Protein AF-A0A973GBL3-F1 (afdb_monomer_lite)

pLDDT: mean 92.42, std 4.43, range [63.62, 96.94]

Foldseek 3Di:
DFAWAADDPQWIWGHDPPDDPLATEIEGQDPADDDQFVVPVPPPHDPVVDDDPVVSVVVSRVVRVCLCVPARVPDDSRVRHRFDKDFDFTFDQDPDNSYTYTHTPHMDTDD

Structure (mmCIF, N/CA/C/O backbone):
data_AF-A0A973GBL3-F1
#
_entry.id   AF-A0A973GBL3-F1
#
loop_
_atom_site.group_PDB
_atom_site.id
_atom_site.type_symbol
_atom_site.label_atom_id
_atom_site.label_alt_id
_atom_site.label_comp_id
_atom_site.label_asym_id
_atom_site.label_entity_id
_atom_site.label_seq_id
_atom_site.pdbx_PDB_ins_code
_atom_site.Cartn_x
_atom_site.Cartn_y
_atom_site.Cartn_z
_atom_site.occupancy
_atom_site.B_iso_or_equiv
_atom_site.auth_seq_id
_atom_site.auth_comp_id
_atom_site.auth_asym_id
_atom_site.auth_atom_id
_atom_site.pdbx_PDB_model_num
ATOM 1 N N . THR A 1 1 ? -8.765 -7.794 6.901 1.00 91.94 1 THR A N 1
ATOM 2 C CA . THR A 1 1 ? -9.778 -6.882 7.467 1.00 91.94 1 THR A CA 1
ATOM 3 C C . THR A 1 1 ? -9.321 -6.403 8.824 1.00 91.94 1 THR A C 1
ATOM 5 O O . THR A 1 1 ? -8.655 -7.161 9.518 1.00 91.94 1 THR A O 1
ATOM 8 N N . GLY A 1 2 ? -9.630 -5.163 9.188 1.00 94.25 2 GLY A N 1
ATOM 9 C CA . GLY A 1 2 ? -9.298 -4.591 10.492 1.00 94.25 2 GLY A CA 1
ATOM 10 C C . GLY A 1 2 ? -10.080 -3.310 10.761 1.00 94.25 2 GLY A C 1
ATOM 11 O O . GLY A 1 2 ? -10.887 -2.898 9.934 1.00 94.25 2 GLY A O 1
ATOM 12 N N . VAL A 1 3 ? -9.858 -2.683 11.912 1.00 95.75 3 VAL A N 1
ATOM 13 C CA . VAL A 1 3 ? -10.487 -1.405 12.275 1.00 95.75 3 VAL A CA 1
ATOM 14 C C . VAL A 1 3 ? -9.552 -0.264 11.900 1.00 95.75 3 VAL A C 1
ATOM 16 O O . VAL A 1 3 ? -8.394 -0.249 12.317 1.00 95.75 3 VAL A O 1
ATOM 19 N N . ALA A 1 4 ? -10.042 0.686 11.110 1.00 95.62 4 ALA A N 1
ATOM 20 C CA . ALA A 1 4 ? -9.285 1.872 10.740 1.00 95.62 4 ALA A CA 1
ATOM 21 C C . ALA A 1 4 ? -9.169 2.838 11.929 1.00 95.62 4 ALA A C 1
ATOM 23 O O . ALA A 1 4 ? -10.151 3.168 12.593 1.00 95.62 4 ALA A O 1
ATOM 24 N N . GLY A 1 5 ? -7.951 3.294 12.207 1.00 94.44 5 GLY A N 1
ATOM 25 C CA . GLY A 1 5 ? -7.662 4.319 13.202 1.00 94.44 5 GLY A CA 1
ATOM 26 C C . GLY A 1 5 ? -7.804 5.735 12.643 1.00 94.44 5 GLY A C 1
ATOM 27 O O . GLY A 1 5 ? -8.201 5.945 11.499 1.00 94.44 5 GLY A O 1
ATOM 28 N N . ALA A 1 6 ? -7.433 6.726 13.453 1.00 93.25 6 ALA A N 1
ATOM 29 C CA . ALA A 1 6 ? -7.308 8.100 12.977 1.00 93.25 6 ALA A CA 1
ATOM 30 C C . ALA A 1 6 ? -6.133 8.224 11.993 1.00 93.25 6 ALA A C 1
ATOM 32 O O . ALA A 1 6 ? -5.042 7.707 12.254 1.00 93.25 6 ALA A O 1
ATOM 33 N N . VAL A 1 7 ? -6.352 8.937 10.887 1.00 92.62 7 VAL A N 1
ATOM 34 C CA . VAL A 1 7 ? -5.328 9.207 9.869 1.00 92.62 7 VAL A CA 1
ATOM 35 C C . VAL A 1 7 ? -4.109 9.890 10.498 1.00 92.62 7 VAL A C 1
ATOM 37 O O . VAL A 1 7 ? -4.232 10.897 11.196 1.00 92.62 7 VAL A O 1
ATOM 40 N N . LYS A 1 8 ? -2.916 9.352 10.224 1.00 90.25 8 LYS A N 1
ATOM 41 C CA . LYS A 1 8 ? -1.622 9.904 10.644 1.00 90.25 8 LYS A CA 1
ATOM 42 C C . LYS A 1 8 ? -0.860 10.387 9.410 1.00 90.25 8 LYS A C 1
ATOM 44 O O . LYS A 1 8 ? -0.130 9.625 8.780 1.00 90.25 8 LYS A O 1
ATOM 49 N N . GLY A 1 9 ? -1.036 11.658 9.051 1.00 89.38 9 GLY A N 1
ATOM 50 C CA . GLY A 1 9 ? -0.425 12.228 7.847 1.00 89.38 9 GLY A CA 1
ATOM 51 C C . GLY A 1 9 ? -0.981 11.576 6.579 1.00 89.38 9 GLY A C 1
ATOM 52 O O . GLY A 1 9 ? -2.150 11.755 6.264 1.00 89.38 9 GLY A O 1
ATOM 53 N N . THR A 1 10 ? -0.147 10.814 5.871 1.00 90.19 10 THR A N 1
ATOM 54 C CA . THR A 1 10 ? -0.489 10.104 4.620 1.00 90.19 10 THR A CA 1
ATOM 55 C C . THR A 1 10 ? -0.796 8.619 4.829 1.00 90.19 10 THR A C 1
ATOM 57 O O . THR A 1 10 ? -0.874 7.848 3.867 1.00 90.19 10 THR A O 1
ATOM 60 N N . LEU A 1 11 ? -0.916 8.196 6.090 1.00 93.38 11 LEU A N 1
ATOM 61 C CA . LEU A 1 11 ? -1.079 6.804 6.483 1.00 93.38 11 LEU A CA 1
ATOM 62 C C . LEU A 1 11 ? -2.380 6.609 7.258 1.00 93.38 11 LEU A C 1
ATOM 64 O O . LEU A 1 11 ? -2.707 7.393 8.153 1.00 93.38 11 LEU A O 1
ATOM 68 N N . LEU A 1 12 ? -3.085 5.523 6.953 1.00 94.81 12 LEU A N 1
ATOM 69 C CA . LEU A 1 12 ? -4.229 5.049 7.721 1.00 94.81 12 LEU A CA 1
ATOM 70 C C . LEU A 1 12 ? -3.798 3.848 8.573 1.00 94.81 12 LEU A C 1
ATOM 72 O O . LEU A 1 12 ? -3.571 2.769 8.022 1.00 94.81 12 LEU A O 1
ATOM 76 N N . PRO A 1 13 ? -3.665 4.000 9.901 1.00 95.94 13 PRO A N 1
ATOM 77 C CA . PRO A 1 13 ? -3.411 2.870 10.785 1.00 95.94 13 PRO A CA 1
ATOM 78 C C . PRO A 1 13 ? -4.593 1.901 10.748 1.00 95.94 13 PRO A C 1
ATOM 80 O O . PRO A 1 13 ? -5.741 2.341 10.796 1.00 95.94 13 PRO A O 1
ATOM 83 N N . VAL A 1 14 ? -4.329 0.597 10.707 1.00 96.25 14 VAL A N 1
ATOM 84 C CA . VAL A 1 14 ? -5.372 -0.431 10.775 1.00 96.25 14 VAL A CA 1
ATOM 85 C C . VAL A 1 14 ? -5.030 -1.443 11.859 1.00 96.25 14 VAL A C 1
ATOM 87 O O . VAL A 1 14 ? -3.973 -2.070 11.839 1.00 96.25 14 VAL A O 1
ATOM 90 N N . THR A 1 15 ? -5.947 -1.624 12.803 1.00 95.38 15 THR A N 1
ATOM 91 C CA . THR A 1 15 ? -5.842 -2.645 13.844 1.00 95.38 15 THR A CA 1
ATOM 92 C C . THR A 1 15 ? -6.423 -3.952 13.325 1.00 95.38 15 THR A C 1
ATOM 94 O O . THR A 1 15 ? -7.615 -4.035 13.031 1.00 95.38 15 THR A O 1
ATOM 97 N N . ILE A 1 16 ? -5.578 -4.973 13.205 1.00 94.88 16 ILE A N 1
ATOM 98 C CA . ILE A 1 16 ? -5.948 -6.301 12.709 1.00 94.88 16 ILE A CA 1
ATOM 99 C C . ILE A 1 16 ? -5.818 -7.293 13.858 1.00 94.88 16 ILE A C 1
ATOM 101 O O . ILE A 1 16 ? -4.778 -7.364 14.514 1.00 94.88 16 ILE A O 1
ATOM 105 N N . GLU A 1 17 ? -6.878 -8.056 14.102 1.00 92.12 17 GLU A N 1
ATOM 106 C CA . GLU A 1 17 ? -6.873 -9.108 15.112 1.00 92.12 17 GLU A CA 1
ATOM 107 C C . GLU A 1 17 ? -5.848 -10.198 14.755 1.00 92.12 17 GLU A C 1
ATOM 109 O O . GLU A 1 17 ? -5.730 -10.603 13.599 1.00 92.12 17 GLU A O 1
ATOM 114 N N . GLY A 1 18 ? -5.080 -10.655 15.747 1.00 90.50 18 GLY A N 1
ATOM 115 C CA . GLY A 1 18 ? -4.046 -11.679 15.560 1.00 90.50 18 GLY A CA 1
ATOM 116 C C . GLY A 1 18 ? -2.685 -11.160 15.080 1.00 90.50 18 GLY A C 1
ATOM 117 O O . GLY A 1 18 ? -1.764 -11.963 14.932 1.00 90.50 18 GLY A O 1
ATOM 118 N N . MET A 1 19 ? -2.515 -9.847 14.875 1.00 90.25 19 MET A N 1
ATOM 119 C CA . MET A 1 19 ? -1.187 -9.280 14.616 1.00 90.25 19 MET A CA 1
ATOM 120 C C . MET A 1 19 ? -0.277 -9.393 15.851 1.00 90.25 19 MET A C 1
ATOM 122 O O . MET A 1 19 ? -0.745 -9.182 16.975 1.00 90.25 19 MET A O 1
ATOM 126 N N . PRO A 1 20 ? 1.025 -9.701 15.674 1.00 90.88 20 PRO A N 1
ATOM 127 C CA . PRO A 1 20 ? 1.972 -9.747 16.781 1.00 90.88 20 PRO A CA 1
ATOM 128 C C . PRO A 1 20 ? 2.032 -8.421 17.544 1.00 90.88 20 PRO A C 1
ATOM 130 O O . PRO A 1 20 ? 1.943 -7.340 16.958 1.00 90.88 20 PRO A O 1
ATOM 133 N N . ALA A 1 21 ? 2.234 -8.502 18.861 1.00 88.12 21 ALA A N 1
ATOM 134 C CA . ALA A 1 21 ? 2.381 -7.315 19.694 1.00 88.12 21 ALA A CA 1
ATOM 135 C C . ALA A 1 21 ? 3.546 -6.442 19.199 1.00 88.12 21 ALA A C 1
ATOM 137 O O . ALA A 1 21 ? 4.651 -6.933 18.970 1.00 88.12 21 ALA A O 1
ATOM 138 N N . GLY A 1 22 ? 3.287 -5.143 19.046 1.00 88.50 22 GLY A N 1
ATOM 139 C CA . GLY A 1 22 ? 4.266 -4.174 18.553 1.00 88.50 22 GLY A CA 1
ATOM 140 C C . GLY A 1 22 ? 4.354 -4.058 17.029 1.00 88.50 22 GLY A C 1
ATOM 141 O O . GLY A 1 22 ? 5.089 -3.193 16.568 1.00 88.50 22 GLY A O 1
ATOM 142 N N . VAL A 1 23 ? 3.613 -4.864 16.256 1.00 93.69 23 VAL A N 1
ATOM 143 C CA . VAL A 1 23 ? 3.513 -4.695 14.798 1.00 93.69 23 VAL A CA 1
ATOM 144 C C . VAL A 1 23 ? 2.357 -3.757 14.459 1.00 93.69 23 VAL A C 1
ATOM 146 O O . VAL A 1 23 ? 1.201 -4.028 14.780 1.00 93.69 23 VAL A O 1
ATOM 149 N N . GLU A 1 24 ? 2.667 -2.659 13.780 1.00 94.19 24 GLU A N 1
ATOM 150 C CA . GLU A 1 24 ? 1.699 -1.692 13.277 1.00 94.19 24 GLU A CA 1
ATOM 151 C C . GLU A 1 24 ? 1.481 -1.891 11.775 1.00 94.19 24 GLU A C 1
ATOM 153 O O . GLU A 1 24 ? 2.432 -1.931 10.995 1.00 94.19 24 GLU A O 1
ATOM 158 N N . VAL A 1 25 ? 0.218 -1.965 11.353 1.00 95.69 25 VAL A N 1
ATOM 159 C CA . VAL A 1 25 ? -0.154 -1.989 9.933 1.00 95.69 25 VAL A CA 1
ATOM 160 C C . VAL A 1 25 ? -0.669 -0.616 9.537 1.00 95.69 25 VAL A C 1
ATOM 162 O O . VAL A 1 25 ? -1.584 -0.076 10.160 1.00 95.69 25 VAL A O 1
ATOM 165 N N . MET A 1 26 ? -0.074 -0.045 8.495 1.00 95.06 26 MET A N 1
ATOM 166 C CA . MET A 1 26 ? -0.393 1.290 8.005 1.00 95.06 26 MET A CA 1
ATOM 167 C C . MET A 1 26 ? -0.651 1.243 6.504 1.00 95.06 26 MET A C 1
ATOM 169 O O . MET A 1 26 ? 0.236 0.885 5.733 1.00 95.06 26 MET A O 1
ATOM 173 N N . LEU A 1 27 ? -1.850 1.627 6.075 1.00 95.38 27 LEU A N 1
ATOM 174 C CA . LEU A 1 27 ? -2.167 1.742 4.654 1.00 95.38 27 LEU A CA 1
ATOM 175 C C . LEU A 1 27 ? -1.668 3.083 4.115 1.00 95.38 27 LEU A C 1
ATOM 177 O O . LEU A 1 27 ? -1.923 4.125 4.719 1.00 95.38 27 LEU A O 1
ATOM 181 N N . GLN A 1 28 ? -0.993 3.067 2.967 1.00 95.00 28 GLN A N 1
ATOM 182 C CA . GLN A 1 28 ? -0.622 4.278 2.238 1.00 95.00 28 GLN A CA 1
ATOM 183 C C . GLN A 1 28 ? -1.860 4.859 1.542 1.00 95.00 28 GLN A C 1
ATOM 185 O O . GLN A 1 28 ? -2.406 4.227 0.641 1.00 95.00 28 GLN A O 1
ATOM 190 N N . ILE A 1 29 ? -2.290 6.059 1.948 1.00 92.06 29 ILE A N 1
ATOM 191 C CA . ILE A 1 29 ? -3.520 6.710 1.453 1.00 92.06 29 ILE A CA 1
ATOM 192 C C . ILE A 1 29 ? -3.263 8.026 0.688 1.00 92.06 29 ILE A C 1
ATOM 194 O O . ILE A 1 29 ? -4.193 8.773 0.402 1.00 92.06 29 ILE A O 1
ATOM 198 N N . GLY A 1 30 ? -2.013 8.304 0.300 1.00 81.75 30 GLY A N 1
ATOM 199 C CA . GLY A 1 30 ? -1.654 9.448 -0.553 1.00 81.75 30 GLY A CA 1
ATOM 200 C C . GLY A 1 30 ? -1.349 10.752 0.207 1.00 81.75 30 GLY A C 1
ATOM 201 O O . GLY A 1 30 ? -1.367 10.760 1.435 1.00 81.75 30 GLY A O 1
ATOM 202 N N . PRO A 1 31 ? -1.000 11.858 -0.489 1.00 76.81 31 PRO A N 1
ATOM 203 C CA . PRO A 1 31 ? -1.124 12.088 -1.935 1.00 76.81 31 PRO A CA 1
ATOM 204 C C . PRO A 1 31 ? -0.030 11.432 -2.787 1.00 76.81 31 PRO A C 1
ATOM 206 O O . PRO A 1 31 ? -0.178 11.358 -4.004 1.00 76.81 31 PRO A O 1
ATOM 209 N N . ALA A 1 32 ? 1.053 10.943 -2.185 1.00 82.69 32 ALA A N 1
ATOM 210 C CA . ALA A 1 32 ? 2.071 10.142 -2.858 1.00 82.69 32 ALA A CA 1
ATOM 211 C C . ALA A 1 32 ? 2.158 8.766 -2.193 1.00 82.69 32 ALA A C 1
ATOM 213 O O . ALA A 1 32 ? 2.162 8.669 -0.966 1.00 82.69 32 ALA A O 1
ATOM 214 N N . ILE A 1 33 ? 2.213 7.721 -3.014 1.00 90.38 33 ILE A N 1
ATOM 215 C CA . ILE A 1 33 ? 2.501 6.353 -2.587 1.00 90.38 33 ILE A CA 1
ATOM 216 C C . ILE A 1 33 ? 3.937 6.076 -2.998 1.00 90.38 33 ILE A C 1
ATOM 218 O O . ILE A 1 33 ? 4.314 6.338 -4.142 1.00 90.38 33 ILE A O 1
ATOM 222 N N . ASN A 1 34 ? 4.730 5.575 -2.059 1.00 87.12 34 ASN A N 1
ATOM 223 C CA . ASN A 1 34 ? 6.152 5.360 -2.270 1.00 87.12 34 ASN A CA 1
ATOM 224 C C . ASN A 1 34 ? 6.495 3.870 -2.269 1.00 87.12 34 ASN A C 1
ATOM 226 O O . ASN A 1 34 ? 5.769 3.035 -1.721 1.00 87.12 34 ASN A O 1
ATOM 230 N N . GLY A 1 35 ? 7.660 3.574 -2.841 1.00 90.69 35 GLY A N 1
ATOM 231 C CA . GLY A 1 35 ? 8.249 2.243 -2.859 1.00 90.69 35 GLY A CA 1
ATOM 232 C C . GLY A 1 35 ? 7.850 1.408 -4.071 1.00 90.69 35 GLY A C 1
ATOM 233 O O . GLY A 1 35 ? 7.142 1.855 -4.971 1.00 90.69 35 GLY A O 1
ATOM 234 N N . THR A 1 36 ? 8.346 0.176 -4.075 1.00 93.12 36 THR A N 1
ATOM 235 C CA . THR A 1 36 ? 8.292 -0.756 -5.210 1.00 93.12 36 THR A CA 1
ATOM 236 C C . THR A 1 36 ? 7.444 -1.991 -4.913 1.00 93.12 36 THR A C 1
ATOM 238 O O . THR A 1 36 ? 7.388 -2.914 -5.719 1.00 93.12 36 THR A O 1
ATOM 241 N N . ALA A 1 37 ? 6.750 -2.006 -3.768 1.00 94.62 37 ALA A N 1
ATOM 242 C CA . ALA A 1 37 ? 6.051 -3.181 -3.254 1.00 94.62 37 ALA A CA 1
ATOM 243 C C . ALA A 1 37 ? 5.091 -3.806 -4.279 1.00 94.62 37 ALA A C 1
ATOM 245 O O . ALA A 1 37 ? 5.045 -5.023 -4.397 1.00 94.62 37 ALA A O 1
ATOM 246 N N . LEU A 1 38 ? 4.362 -2.996 -5.052 1.00 94.25 38 LEU A N 1
ATOM 247 C CA . LEU A 1 38 ? 3.442 -3.502 -6.077 1.00 94.25 38 LEU A CA 1
ATOM 248 C C . LEU A 1 38 ? 4.158 -4.206 -7.233 1.00 94.25 38 LEU A C 1
ATOM 250 O O . LEU A 1 38 ? 3.695 -5.246 -7.695 1.00 94.25 38 LEU A O 1
ATOM 254 N N . ARG A 1 39 ? 5.279 -3.639 -7.690 1.00 95.25 39 ARG A N 1
ATOM 255 C CA . ARG A 1 39 ? 6.096 -4.214 -8.762 1.00 95.25 39 ARG A CA 1
ATOM 256 C C . ARG A 1 39 ? 6.704 -5.538 -8.305 1.00 95.25 39 ARG A C 1
ATOM 258 O O . ARG A 1 39 ? 6.620 -6.537 -9.011 1.00 95.25 39 ARG A O 1
ATOM 265 N N . ASP A 1 40 ? 7.258 -5.539 -7.096 1.00 93.50 40 ASP A N 1
ATOM 266 C CA . ASP A 1 40 ? 8.082 -6.637 -6.593 1.00 93.50 40 ASP A CA 1
ATOM 267 C C . ASP A 1 40 ? 7.249 -7.804 -6.029 1.00 93.50 40 ASP A C 1
ATOM 269 O O . ASP A 1 40 ? 7.718 -8.939 -6.006 1.00 93.50 40 ASP A O 1
ATOM 273 N N . ALA A 1 41 ? 6.005 -7.567 -5.593 1.00 92.94 41 ALA A N 1
ATOM 274 C CA . ALA A 1 41 ? 5.209 -8.575 -4.884 1.00 92.94 41 ALA A CA 1
ATOM 275 C C . ALA A 1 41 ? 4.761 -9.770 -5.736 1.00 92.94 41 ALA A C 1
ATOM 277 O O . ALA A 1 41 ? 4.532 -10.847 -5.189 1.00 92.94 41 ALA A O 1
ATOM 278 N N . THR A 1 42 ? 4.590 -9.594 -7.048 1.00 88.38 42 THR A N 1
ATOM 279 C CA . THR A 1 42 ? 4.048 -10.652 -7.924 1.00 88.38 42 THR A CA 1
ATOM 280 C C . THR A 1 42 ? 5.125 -11.441 -8.663 1.00 88.38 42 THR A C 1
ATOM 282 O O . THR A 1 42 ? 4.843 -12.531 -9.154 1.00 88.38 42 THR A O 1
ATOM 285 N N . GLY A 1 43 ? 6.340 -10.894 -8.777 1.00 88.19 43 GLY A N 1
ATOM 286 C CA . GLY A 1 43 ? 7.404 -11.452 -9.617 1.00 88.19 43 GLY A CA 1
ATOM 287 C C . GLY A 1 43 ? 7.125 -11.394 -11.125 1.00 88.19 43 GLY A C 1
ATOM 288 O O . GLY A 1 43 ? 7.876 -11.986 -11.892 1.00 88.19 43 GLY A O 1
ATOM 289 N N . LEU A 1 44 ? 6.060 -10.705 -11.559 1.00 90.75 44 LEU A N 1
ATOM 290 C CA . LEU A 1 44 ? 5.696 -10.567 -12.976 1.00 90.75 44 LEU A CA 1
ATOM 291 C C . LEU A 1 44 ? 6.535 -9.526 -13.720 1.00 90.75 44 LEU A C 1
ATOM 293 O O . LEU A 1 44 ? 6.533 -9.522 -14.945 1.00 90.75 44 LEU A O 1
ATOM 297 N N . ILE A 1 45 ? 7.176 -8.618 -12.983 1.00 92.00 45 ILE A N 1
ATOM 298 C CA . ILE A 1 45 ? 7.962 -7.514 -13.527 1.00 92.00 45 ILE A CA 1
ATOM 299 C C . ILE A 1 45 ? 9.390 -7.680 -13.016 1.00 92.00 45 ILE A C 1
ATOM 301 O O . ILE A 1 45 ? 9.652 -7.492 -11.826 1.00 92.00 45 ILE A O 1
ATOM 305 N N . GLY A 1 46 ? 10.296 -8.060 -13.911 1.00 93.56 46 GLY A N 1
ATOM 306 C CA . GLY A 1 46 ? 11.722 -8.197 -13.647 1.00 93.56 46 GLY A CA 1
ATOM 307 C C . GLY A 1 46 ? 12.517 -7.002 -14.164 1.00 93.56 46 GLY A C 1
ATOM 308 O O . GLY A 1 46 ? 12.024 -6.183 -14.934 1.00 93.56 46 GLY A O 1
ATOM 309 N N . PHE A 1 47 ? 13.780 -6.894 -13.750 1.00 93.44 47 PHE A N 1
ATOM 310 C CA . PHE A 1 47 ? 14.674 -5.863 -14.287 1.00 93.44 47 PHE A CA 1
ATOM 311 C C . PHE A 1 47 ? 14.969 -6.076 -15.780 1.00 93.44 47 PHE A C 1
ATOM 313 O O . PHE A 1 47 ? 15.061 -5.105 -16.523 1.00 93.44 47 PHE A O 1
ATOM 320 N N . ASP A 1 48 ? 15.054 -7.336 -16.217 1.00 96.12 48 ASP A N 1
ATOM 321 C CA . ASP A 1 48 ? 15.355 -7.711 -17.606 1.00 96.12 48 ASP A CA 1
ATOM 322 C C . ASP A 1 48 ? 14.258 -7.293 -18.607 1.00 96.12 48 ASP A C 1
ATOM 324 O O . ASP A 1 48 ? 14.489 -7.317 -19.815 1.00 96.12 48 ASP A O 1
ATOM 328 N N . ASP A 1 49 ? 13.088 -6.865 -18.118 1.00 95.75 49 ASP A N 1
ATOM 329 C CA . ASP A 1 49 ? 12.002 -6.312 -18.934 1.00 95.75 49 ASP A CA 1
ATOM 330 C C . ASP A 1 49 ? 12.239 -4.837 -19.338 1.00 95.75 49 ASP A C 1
ATOM 332 O O . ASP A 1 49 ? 11.454 -4.276 -20.106 1.00 95.75 49 ASP A O 1
ATOM 336 N N . PHE A 1 50 ? 13.302 -4.190 -18.834 1.00 96.81 50 PHE A N 1
ATOM 337 C CA . PHE A 1 50 ? 13.576 -2.757 -19.017 1.00 96.81 50 PHE A CA 1
ATOM 338 C C . PHE A 1 50 ? 15.006 -2.485 -19.487 1.00 96.81 50 PHE A C 1
ATOM 340 O O . PHE A 1 50 ? 15.931 -3.256 -19.236 1.00 96.81 50 PHE A O 1
ATOM 347 N N . LEU A 1 51 ? 15.221 -1.337 -20.138 1.00 96.25 51 LEU A N 1
ATOM 348 C CA . LEU A 1 51 ? 16.540 -0.983 -20.674 1.00 96.25 51 LEU A CA 1
ATOM 349 C C . LEU A 1 51 ? 17.514 -0.512 -19.592 1.00 96.25 51 LEU A C 1
ATOM 351 O O . LEU A 1 51 ? 18.732 -0.576 -19.772 1.00 96.25 51 LEU A O 1
ATOM 355 N N . ASN A 1 52 ? 16.996 0.055 -18.503 1.00 96.38 52 ASN A N 1
ATOM 356 C CA . ASN A 1 52 ? 17.803 0.686 -17.470 1.00 96.38 52 ASN A CA 1
ATOM 357 C C . ASN A 1 52 ? 17.042 0.836 -16.139 1.00 96.38 52 ASN A C 1
ATOM 359 O O . ASN A 1 52 ? 15.841 0.595 -16.030 1.00 96.38 52 ASN A O 1
ATOM 363 N N . GLN A 1 53 ? 17.768 1.277 -15.108 1.00 95.69 53 GLN A N 1
ATOM 36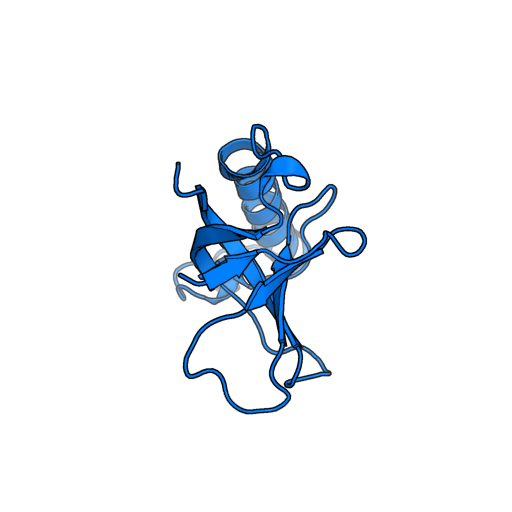4 C CA . GLN A 1 53 ? 17.243 1.460 -13.750 1.00 95.69 53 GLN A CA 1
ATOM 365 C C . GLN A 1 53 ? 16.173 2.554 -13.636 1.00 95.69 53 GLN A C 1
ATOM 367 O O . GLN A 1 53 ? 15.351 2.477 -12.726 1.00 95.69 53 GLN A O 1
ATOM 372 N N . ILE A 1 54 ? 16.177 3.553 -14.526 1.00 96.62 54 ILE A N 1
ATOM 373 C CA . ILE A 1 54 ? 15.189 4.638 -14.503 1.00 96.62 54 ILE A CA 1
ATOM 374 C C . ILE A 1 54 ? 13.840 4.083 -14.950 1.00 96.62 54 ILE A C 1
ATOM 376 O O . ILE A 1 54 ? 12.878 4.175 -14.199 1.00 96.62 54 ILE A O 1
ATOM 380 N N . GLU A 1 55 ? 13.792 3.394 -16.090 1.00 96.94 55 GLU A N 1
ATOM 381 C CA . GLU A 1 55 ? 12.557 2.775 -16.589 1.00 96.94 55 GLU A CA 1
ATOM 382 C C . GLU A 1 55 ? 11.980 1.751 -15.599 1.00 96.94 55 GLU A C 1
ATOM 384 O O . GLU A 1 55 ? 10.776 1.727 -15.337 1.00 96.94 55 GLU A O 1
ATOM 389 N N . TYR A 1 56 ? 12.846 0.948 -14.972 1.00 96.12 56 TYR A N 1
ATOM 390 C CA . TYR A 1 56 ? 12.429 -0.007 -13.946 1.00 96.12 56 TYR A CA 1
ATOM 391 C C . TYR A 1 56 ? 11.840 0.675 -12.697 1.00 96.12 56 TYR A C 1
ATOM 393 O O . TYR A 1 56 ? 10.920 0.147 -12.058 1.00 96.12 56 TYR A O 1
ATOM 401 N N . ALA A 1 57 ? 12.363 1.845 -12.318 1.00 95.19 57 ALA A N 1
ATOM 402 C CA . ALA A 1 57 ? 11.821 2.651 -11.227 1.00 95.19 57 ALA A CA 1
ATOM 403 C C . ALA A 1 57 ? 10.500 3.327 -11.629 1.00 95.19 57 ALA A C 1
ATOM 405 O O . ALA A 1 57 ? 9.547 3.316 -10.845 1.00 95.19 57 ALA A O 1
ATOM 406 N N . ASP A 1 58 ? 10.408 3.832 -12.859 1.00 95.69 58 ASP A N 1
ATOM 407 C CA . ASP A 1 58 ? 9.207 4.461 -13.410 1.00 95.69 58 ASP A CA 1
ATOM 408 C C . ASP A 1 58 ? 8.023 3.490 -13.443 1.00 95.69 58 ASP A C 1
ATOM 410 O O . ASP A 1 58 ? 6.907 3.877 -13.098 1.00 95.69 58 ASP A O 1
ATOM 414 N N . ALA A 1 59 ? 8.262 2.204 -13.726 1.00 95.31 59 ALA A N 1
ATOM 415 C CA . ALA A 1 59 ? 7.233 1.170 -13.620 1.00 95.31 59 ALA A CA 1
ATOM 416 C C . ALA A 1 59 ? 6.619 1.086 -12.207 1.00 95.31 59 ALA A C 1
ATOM 418 O O . ALA A 1 59 ? 5.404 0.946 -12.061 1.00 95.31 59 ALA A O 1
ATOM 419 N N . SER A 1 60 ? 7.433 1.223 -11.152 1.00 94.38 60 SER A N 1
ATOM 420 C CA . SER A 1 60 ? 6.924 1.251 -9.770 1.00 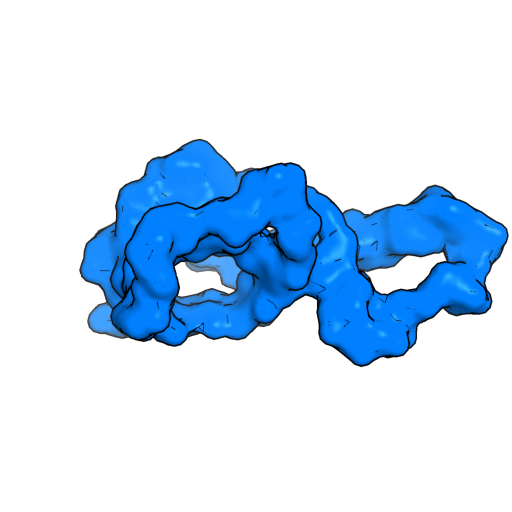94.38 60 SER A CA 1
ATOM 421 C C . SER A 1 60 ? 6.123 2.517 -9.485 1.00 94.38 60 SER A C 1
ATOM 423 O O . SER A 1 60 ? 5.052 2.452 -8.879 1.00 94.38 60 SER A O 1
ATOM 425 N N . THR A 1 61 ? 6.626 3.666 -9.942 1.00 94.94 61 THR A N 1
ATOM 426 C CA . THR A 1 61 ? 5.940 4.957 -9.810 1.00 94.94 61 THR A CA 1
ATOM 427 C C . THR A 1 61 ? 4.570 4.920 -10.478 1.00 94.94 61 THR A C 1
ATOM 429 O O . THR A 1 61 ? 3.583 5.357 -9.887 1.00 94.94 61 THR A O 1
ATOM 432 N N . GLU A 1 62 ? 4.478 4.344 -11.674 1.00 95.50 62 GLU A N 1
ATOM 433 C CA . GLU A 1 62 ? 3.224 4.290 -12.415 1.00 95.50 62 GLU A CA 1
ATOM 434 C C . GLU A 1 62 ? 2.215 3.311 -11.800 1.00 95.50 62 GLU A C 1
ATOM 436 O O . GLU A 1 62 ? 1.029 3.627 -11.707 1.00 95.50 62 GLU A O 1
ATOM 441 N N . LEU A 1 63 ? 2.663 2.167 -11.271 1.00 95.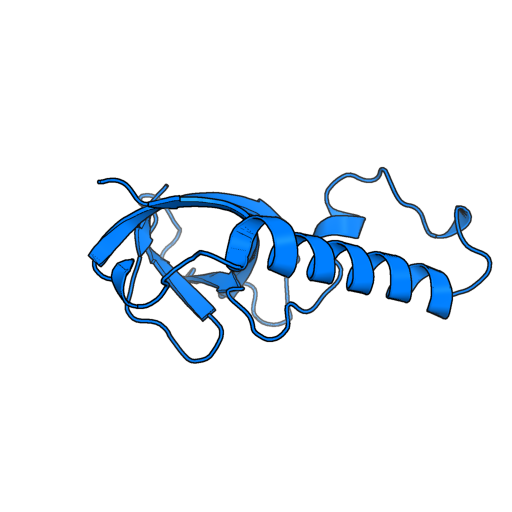19 63 LEU A N 1
ATOM 442 C CA . LEU A 1 63 ? 1.794 1.278 -10.488 1.00 95.19 63 LEU A CA 1
ATOM 443 C C . LEU A 1 63 ? 1.214 1.988 -9.254 1.00 95.19 63 LEU A C 1
ATOM 445 O O . LEU A 1 63 ? 0.024 1.868 -8.961 1.00 95.19 63 LEU A O 1
ATOM 449 N N . ASN A 1 64 ? 2.032 2.780 -8.561 1.00 94.94 64 ASN A N 1
ATOM 450 C CA . ASN A 1 64 ? 1.591 3.587 -7.425 1.00 94.94 64 ASN A CA 1
ATOM 451 C C . ASN A 1 64 ? 0.597 4.688 -7.848 1.00 94.94 64 ASN A C 1
ATOM 453 O O . ASN A 1 64 ? -0.377 4.950 -7.137 1.00 94.94 64 ASN A O 1
ATOM 457 N N . ASN A 1 65 ? 0.799 5.315 -9.011 1.00 94.81 65 ASN A N 1
ATOM 458 C CA . ASN A 1 65 ? -0.139 6.293 -9.566 1.00 94.81 65 ASN A CA 1
ATOM 459 C C . ASN A 1 65 ? -1.500 5.667 -9.889 1.00 94.81 65 ASN A C 1
ATOM 461 O O . ASN A 1 65 ? -2.526 6.272 -9.576 1.00 94.81 65 ASN A O 1
ATOM 465 N N . ARG A 1 66 ? -1.520 4.446 -10.437 1.00 94.56 66 ARG A N 1
ATOM 466 C CA . ARG A 1 66 ? -2.766 3.704 -10.689 1.00 94.56 66 ARG A CA 1
ATOM 467 C C . ARG A 1 66 ? -3.531 3.415 -9.411 1.00 94.56 66 ARG A C 1
ATOM 469 O O . ARG A 1 66 ? -4.723 3.674 -9.358 1.00 94.56 66 ARG A O 1
ATOM 476 N N . VAL A 1 67 ? -2.853 2.998 -8.340 1.00 94.56 67 VAL A N 1
ATOM 477 C CA . VAL A 1 67 ? -3.519 2.833 -7.037 1.00 94.56 67 VAL A CA 1
ATOM 478 C C . VAL A 1 67 ? -4.178 4.131 -6.573 1.00 94.56 67 VAL A C 1
ATOM 480 O O . VAL A 1 67 ? -5.318 4.121 -6.109 1.00 94.56 67 VAL A O 1
ATOM 483 N N . LYS A 1 68 ? -3.503 5.273 -6.725 1.00 92.50 68 LYS A N 1
ATOM 484 C CA . LYS A 1 68 ? -4.108 6.559 -6.364 1.00 92.50 68 LYS A CA 1
ATOM 485 C C . LYS A 1 68 ? -5.363 6.863 -7.178 1.00 92.50 68 LYS A C 1
ATOM 487 O O . LYS A 1 68 ? -6.344 7.326 -6.605 1.00 92.50 68 LYS A O 1
ATOM 492 N N . ALA A 1 69 ? -5.306 6.646 -8.488 1.00 92.81 69 ALA A N 1
ATOM 493 C CA . ALA A 1 69 ? -6.405 6.950 -9.395 1.00 92.81 69 ALA A CA 1
ATOM 494 C C . ALA A 1 69 ? -7.595 5.998 -9.202 1.00 92.81 69 ALA A C 1
ATOM 496 O O . ALA A 1 69 ? -8.733 6.453 -9.121 1.00 92.81 69 ALA A O 1
ATOM 497 N N . ASP A 1 70 ? -7.323 4.702 -9.070 1.00 93.44 70 ASP A N 1
ATOM 498 C CA . ASP A 1 70 ? -8.346 3.659 -9.159 1.00 93.44 70 ASP A CA 1
ATOM 499 C C . ASP A 1 70 ? -8.893 3.248 -7.784 1.00 93.44 70 ASP A C 1
ATOM 501 O O . ASP A 1 70 ? -10.055 2.866 -7.672 1.00 93.44 70 ASP A O 1
ATOM 505 N N . VAL A 1 71 ? -8.075 3.333 -6.727 1.00 92.81 71 VAL A N 1
ATOM 506 C CA . VAL A 1 71 ? -8.436 2.866 -5.374 1.00 92.81 71 VAL A CA 1
ATOM 507 C C . VAL A 1 71 ? -8.704 4.035 -4.429 1.00 92.81 71 VAL A C 1
ATOM 509 O O . VAL A 1 71 ? -9.652 3.997 -3.648 1.00 92.81 71 VAL A O 1
ATOM 512 N N . LEU A 1 72 ? -7.874 5.082 -4.474 1.00 91.75 72 LEU A N 1
ATOM 513 C CA . LEU A 1 72 ? -7.900 6.146 -3.462 1.00 91.75 72 LEU A CA 1
ATOM 514 C C . LEU A 1 72 ? -8.653 7.414 -3.878 1.00 91.75 72 LEU A C 1
ATOM 516 O O . LEU A 1 72 ? -8.990 8.211 -3.007 1.00 91.75 72 LEU A O 1
ATOM 520 N N . ALA A 1 73 ? -8.941 7.624 -5.166 1.00 88.88 73 ALA A N 1
ATOM 521 C CA . ALA A 1 73 ? -9.510 8.883 -5.660 1.00 88.88 73 ALA A CA 1
ATOM 522 C C . ALA A 1 73 ? -10.861 9.258 -5.021 1.00 88.88 73 ALA A C 1
ATOM 524 O O . ALA A 1 73 ? -11.165 10.441 -4.882 1.00 88.88 73 ALA A O 1
ATOM 525 N N . GLY A 1 74 ? -11.659 8.265 -4.619 1.00 85.12 74 GLY A N 1
ATOM 526 C CA . GLY A 1 74 ? -12.938 8.454 -3.924 1.00 85.12 74 GLY A CA 1
ATOM 527 C C . GLY A 1 74 ? -12.921 8.049 -2.449 1.00 85.12 74 GLY A C 1
ATOM 528 O O . GLY A 1 74 ? -13.976 8.019 -1.819 1.00 85.12 74 GLY A O 1
ATOM 529 N N . PHE A 1 75 ? -11.760 7.689 -1.898 1.00 89.56 75 PHE A N 1
ATOM 530 C CA . PHE A 1 75 ? -11.666 7.168 -0.540 1.00 89.56 75 PHE A CA 1
ATOM 531 C C . PHE A 1 75 ? -11.606 8.304 0.488 1.00 89.56 75 PHE A C 1
ATOM 533 O O . PHE A 1 75 ? -10.613 9.026 0.585 1.00 89.56 75 PHE A O 1
ATOM 540 N N . ASP A 1 76 ? -12.653 8.431 1.304 1.00 90.00 76 ASP A N 1
ATOM 541 C CA . ASP A 1 76 ? -12.650 9.334 2.456 1.00 90.00 76 ASP A CA 1
ATOM 542 C C . ASP A 1 76 ? -12.002 8.653 3.668 1.00 90.00 76 ASP A C 1
ATOM 544 O O . ASP A 1 76 ? -12.643 7.966 4.470 1.00 90.00 76 ASP A O 1
ATOM 548 N N . ALA A 1 77 ? -10.694 8.863 3.802 1.00 87.81 77 ALA A N 1
ATOM 549 C CA . ALA A 1 77 ? -9.914 8.315 4.902 1.00 87.81 77 ALA A CA 1
ATOM 550 C C . ALA A 1 77 ? -10.344 8.840 6.281 1.00 87.81 77 ALA A C 1
ATOM 552 O O . ALA A 1 77 ? -10.199 8.127 7.275 1.00 87.81 77 ALA A O 1
ATOM 553 N N . ALA A 1 78 ? -10.872 10.065 6.362 1.00 87.81 78 ALA A N 1
ATOM 554 C CA . ALA A 1 78 ? -11.330 10.631 7.625 1.00 87.81 78 ALA A CA 1
ATOM 555 C C . ALA A 1 78 ? -12.636 9.962 8.074 1.00 87.81 78 ALA A C 1
ATOM 557 O O . ALA A 1 78 ? -12.774 9.608 9.245 1.00 87.81 78 ALA A O 1
ATOM 558 N N . ALA A 1 79 ? -13.555 9.711 7.138 1.00 89.69 79 ALA A N 1
ATOM 559 C CA . ALA A 1 79 ? -14.803 8.998 7.407 1.00 89.69 79 ALA A CA 1
ATOM 560 C C . ALA A 1 79 ? -14.617 7.494 7.678 1.00 89.69 79 ALA A C 1
ATOM 562 O O . ALA A 1 79 ? -15.530 6.851 8.206 1.00 89.69 79 ALA A O 1
ATOM 563 N N . ALA A 1 80 ? -13.463 6.922 7.320 1.00 90.88 80 ALA A N 1
ATOM 564 C CA . ALA A 1 80 ? -13.125 5.530 7.608 1.00 90.88 80 ALA A CA 1
ATOM 565 C C . ALA A 1 80 ? -12.706 5.298 9.070 1.00 90.88 80 ALA A C 1
ATOM 567 O O . ALA A 1 80 ? -12.768 4.164 9.540 1.00 90.88 80 ALA A O 1
ATOM 568 N N . ALA A 1 81 ? -12.297 6.337 9.808 1.00 93.06 81 ALA A N 1
ATOM 569 C CA . ALA A 1 81 ? -11.847 6.190 11.191 1.00 93.06 81 ALA A CA 1
ATOM 570 C C . ALA A 1 81 ? -12.938 5.565 12.084 1.00 93.06 81 ALA A C 1
ATOM 572 O O . ALA A 1 81 ? -14.087 6.002 12.102 1.00 93.06 81 ALA A O 1
ATOM 573 N N . GLY A 1 82 ? -12.570 4.527 12.833 1.00 93.44 82 GLY A N 1
ATOM 574 C CA . GLY A 1 82 ? -13.472 3.746 13.680 1.00 93.44 82 GLY A CA 1
ATOM 575 C C . GLY A 1 82 ? -14.312 2.704 12.935 1.00 93.44 82 GLY A C 1
ATOM 576 O O . GLY A 1 82 ? -14.972 1.899 13.589 1.00 93.44 82 GLY A O 1
ATOM 577 N N . LYS A 1 83 ? -14.278 2.672 11.597 1.00 95.00 83 LYS A N 1
ATOM 578 C CA . LYS A 1 83 ? -14.994 1.677 10.790 1.00 95.00 83 LYS A CA 1
ATOM 579 C C . LYS A 1 83 ? -14.121 0.466 10.488 1.00 95.00 83 LYS A C 1
ATOM 581 O O . LYS A 1 83 ? -12.889 0.524 10.498 1.00 95.00 83 LYS A O 1
ATOM 586 N N . THR A 1 84 ? -14.777 -0.646 10.179 1.00 95.69 84 THR A N 1
ATOM 587 C CA . THR A 1 84 ? -14.103 -1.833 9.659 1.00 95.69 84 THR A CA 1
ATOM 588 C C . THR A 1 84 ? -13.720 -1.610 8.202 1.00 95.69 84 THR A C 1
ATOM 590 O O . THR A 1 84 ? -14.552 -1.230 7.383 1.00 95.69 84 THR A O 1
ATOM 593 N N . VAL A 1 85 ? -12.460 -1.879 7.875 1.00 95.06 85 VAL A N 1
ATOM 594 C CA . VAL A 1 85 ? -11.921 -1.820 6.519 1.00 95.06 85 VAL A CA 1
ATOM 595 C C . VAL A 1 85 ? -11.428 -3.192 6.076 1.00 95.06 85 VAL A C 1
ATOM 597 O O . VAL A 1 85 ? -10.739 -3.911 6.811 1.00 95.06 85 VAL A O 1
ATOM 600 N N . THR A 1 86 ? -11.761 -3.553 4.844 1.00 95.25 86 THR A N 1
ATOM 601 C CA . THR A 1 86 ? -11.214 -4.716 4.148 1.00 95.25 86 THR A CA 1
ATOM 602 C C . THR A 1 86 ? -10.303 -4.207 3.048 1.00 95.25 86 THR A C 1
ATOM 604 O O . THR A 1 86 ? -10.686 -3.347 2.264 1.00 95.25 86 THR A O 1
ATOM 607 N N . PHE A 1 87 ? -9.072 -4.704 3.009 1.00 94.88 87 PHE A N 1
ATOM 608 C CA . PHE A 1 87 ? -8.089 -4.265 2.033 1.00 94.88 87 PHE A CA 1
ATOM 609 C C . PHE A 1 87 ? -7.266 -5.446 1.540 1.00 94.88 87 PHE A C 1
ATOM 611 O O . PHE A 1 87 ? -7.060 -6.424 2.262 1.00 94.88 87 PHE A O 1
ATOM 618 N N . THR A 1 88 ? -6.781 -5.319 0.313 1.00 95.62 88 THR A N 1
ATOM 619 C CA . THR A 1 88 ? -5.753 -6.176 -0.278 1.00 95.62 88 THR A CA 1
ATOM 620 C C . THR A 1 88 ? -4.659 -5.266 -0.801 1.00 95.62 88 THR A C 1
ATOM 622 O O . THR A 1 88 ? -4.946 -4.216 -1.371 1.00 95.62 88 THR A O 1
ATOM 625 N N . GLY A 1 89 ? -3.402 -5.629 -0.587 1.00 95.31 89 GLY A N 1
ATOM 626 C CA . GLY A 1 89 ? -2.274 -4.786 -0.953 1.00 95.31 89 GLY A CA 1
ATOM 627 C C . GLY A 1 89 ? -0.950 -5.513 -0.831 1.00 95.31 89 GLY A C 1
ATOM 628 O O . GLY A 1 89 ? -0.897 -6.649 -0.360 1.00 95.31 89 GLY A O 1
ATOM 629 N N . ALA A 1 90 ? 0.113 -4.834 -1.240 1.00 95.81 90 ALA A N 1
ATOM 630 C CA . ALA A 1 90 ? 1.479 -5.313 -1.089 1.00 95.81 90 ALA A CA 1
ATOM 631 C C . ALA A 1 90 ? 2.239 -4.454 -0.081 1.00 95.81 90 ALA A C 1
ATOM 633 O O . ALA A 1 90 ? 1.963 -3.264 0.068 1.00 95.81 90 ALA A O 1
ATOM 634 N N . PHE A 1 91 ? 3.232 -5.043 0.572 1.00 94.62 91 PHE A N 1
ATOM 635 C CA . PHE A 1 91 ? 4.204 -4.318 1.381 1.00 94.62 91 PHE A CA 1
ATOM 636 C C . PHE A 1 91 ? 5.603 -4.854 1.095 1.00 94.62 91 PHE A C 1
ATOM 638 O O . PHE A 1 91 ? 5.770 -5.988 0.650 1.00 94.62 91 PHE A O 1
ATOM 645 N N . ALA A 1 92 ? 6.603 -4.032 1.382 1.00 91.56 92 ALA A N 1
ATOM 646 C CA . ALA A 1 92 ? 7.991 -4.452 1.464 1.00 91.56 92 ALA A CA 1
ATOM 647 C C . ALA A 1 92 ? 8.501 -4.119 2.868 1.00 91.56 92 ALA A C 1
ATOM 649 O O . ALA A 1 92 ? 8.093 -3.113 3.454 1.00 91.56 92 ALA A O 1
ATOM 650 N N . TYR A 1 93 ? 9.376 -4.958 3.422 1.00 90.75 93 TYR A N 1
ATOM 651 C CA . TYR A 1 93 ? 10.002 -4.649 4.704 1.00 90.75 93 TYR A CA 1
ATOM 652 C C . TYR A 1 93 ? 10.891 -3.415 4.559 1.00 90.75 93 TYR A C 1
ATOM 654 O O . TYR A 1 93 ? 11.848 -3.406 3.786 1.00 90.75 93 TYR A O 1
ATOM 662 N N . GLY A 1 94 ? 10.557 -2.371 5.313 1.00 86.19 94 GLY A N 1
ATOM 663 C CA . GLY A 1 94 ? 11.429 -1.220 5.496 1.00 86.19 94 GLY A CA 1
ATOM 664 C C . GLY A 1 94 ? 12.519 -1.491 6.533 1.00 86.19 94 GLY A C 1
ATOM 665 O O . GLY A 1 94 ? 12.667 -2.598 7.052 1.00 86.19 94 GLY A O 1
ATOM 666 N N . SER A 1 95 ? 13.251 -0.437 6.895 1.00 86.56 95 SER A N 1
ATOM 667 C CA . SER A 1 95 ? 14.239 -0.480 7.982 1.00 86.56 95 SER A CA 1
ATOM 668 C C . SER A 1 95 ? 13.611 -0.774 9.348 1.00 86.56 95 SER A C 1
ATOM 670 O O . SER A 1 95 ? 14.256 -1.378 10.202 1.00 86.56 95 SER A O 1
ATOM 672 N N . ASN A 1 96 ? 12.353 -0.371 9.551 1.00 90.00 96 ASN A N 1
ATOM 673 C CA . ASN A 1 96 ? 11.568 -0.721 10.726 1.00 90.00 96 ASN A CA 1
ATOM 674 C C . ASN A 1 96 ? 10.579 -1.843 10.388 1.00 90.00 96 ASN A C 1
ATOM 676 O O . ASN A 1 96 ? 9.493 -1.592 9.873 1.00 90.00 96 ASN A O 1
ATOM 680 N N . THR A 1 97 ? 10.943 -3.080 10.718 1.00 89.06 97 THR A N 1
ATOM 681 C CA . THR A 1 97 ? 10.109 -4.266 10.466 1.00 89.06 97 THR A CA 1
ATOM 682 C C . THR A 1 97 ? 8.863 -4.341 11.347 1.00 89.06 97 THR A C 1
ATOM 684 O O . THR A 1 97 ? 7.964 -5.125 11.051 1.00 89.06 97 THR A O 1
ATOM 687 N N . ALA A 1 98 ? 8.781 -3.519 12.400 1.00 92.62 98 ALA A N 1
ATOM 688 C CA . ALA A 1 98 ? 7.594 -3.402 13.237 1.00 92.62 98 ALA A CA 1
ATOM 689 C C . ALA A 1 98 ? 6.493 -2.551 1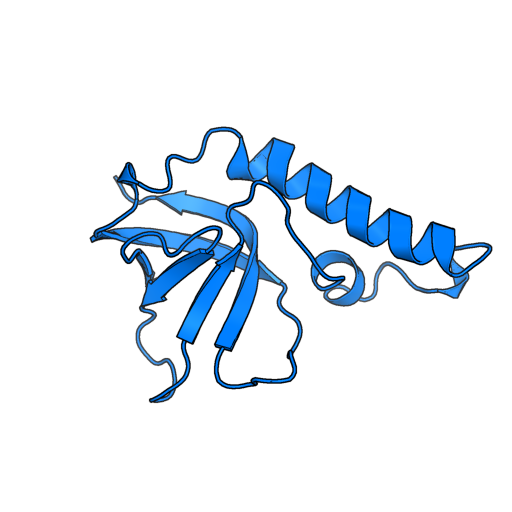2.581 1.00 92.62 98 ALA A C 1
ATOM 691 O O . ALA A 1 98 ? 5.353 -2.603 13.023 1.00 92.62 98 ALA A O 1
ATOM 692 N N . VAL A 1 99 ? 6.799 -1.785 11.528 1.00 92.75 99 VAL A N 1
ATOM 693 C CA . VAL A 1 99 ? 5.810 -0.970 10.810 1.00 92.75 99 VAL A CA 1
ATOM 694 C C . VAL A 1 99 ? 5.660 -1.492 9.387 1.00 92.75 99 VAL A C 1
ATOM 696 O O . VAL A 1 99 ? 6.540 -1.325 8.543 1.00 92.75 99 VAL A O 1
ATOM 699 N N . LEU A 1 100 ? 4.515 -2.106 9.107 1.00 94.50 100 LEU A N 1
ATOM 700 C CA . LEU A 1 100 ? 4.164 -2.608 7.786 1.00 94.50 100 LEU A CA 1
ATOM 701 C C . LEU A 1 100 ? 3.396 -1.532 7.023 1.00 94.50 100 LEU A C 1
ATOM 703 O O . LEU A 1 100 ? 2.211 -1.299 7.270 1.00 94.50 100 LEU A O 1
ATOM 707 N N . GLN A 1 101 ? 4.079 -0.880 6.084 1.00 94.50 101 GLN A N 1
ATOM 708 C CA . GLN A 1 101 ? 3.452 0.061 5.161 1.00 94.50 101 GLN A CA 1
ATOM 709 C C . GLN A 1 101 ? 2.906 -0.691 3.951 1.00 94.50 101 GLN A C 1
ATOM 711 O O . GLN A 1 101 ? 3.661 -1.187 3.115 1.00 94.50 101 GLN A O 1
ATOM 716 N N . VAL A 1 102 ? 1.585 -0.781 3.871 1.00 95.88 102 VAL A N 1
ATOM 717 C CA . VAL A 1 102 ? 0.880 -1.515 2.822 1.00 95.88 102 VAL A CA 1
ATOM 718 C C . VAL A 1 102 ? 0.377 -0.534 1.772 1.00 95.88 102 VAL A C 1
ATOM 720 O O . VAL A 1 102 ? -0.299 0.442 2.093 1.00 95.88 102 VAL A O 1
ATOM 723 N N . THR A 1 103 ? 0.662 -0.815 0.506 1.00 96.12 103 THR A N 1
ATOM 724 C CA . THR A 1 103 ? 0.051 -0.146 -0.643 1.00 96.12 103 THR A CA 1
ATOM 725 C C . THR A 1 103 ? -1.213 -0.907 -1.049 1.00 96.12 103 THR A C 1
ATOM 727 O O . THR A 1 103 ? -1.092 -2.033 -1.545 1.00 96.12 103 THR A O 1
ATOM 730 N N . PRO A 1 104 ? -2.421 -0.357 -0.825 1.00 95.31 104 PRO A N 1
ATOM 731 C CA . PRO A 1 104 ? -3.665 -1.076 -1.083 1.00 95.31 104 PRO A CA 1
ATOM 732 C C . PRO A 1 104 ? -4.006 -1.072 -2.578 1.00 95.31 104 PRO A C 1
ATOM 734 O O . PRO A 1 104 ? -4.140 -0.015 -3.174 1.00 95.31 104 PRO A O 1
ATOM 737 N N . VAL A 1 105 ? -4.201 -2.244 -3.181 1.00 95.00 105 VAL A N 1
ATOM 738 C CA . VAL A 1 105 ? -4.751 -2.387 -4.547 1.00 95.00 105 VAL A CA 1
ATOM 7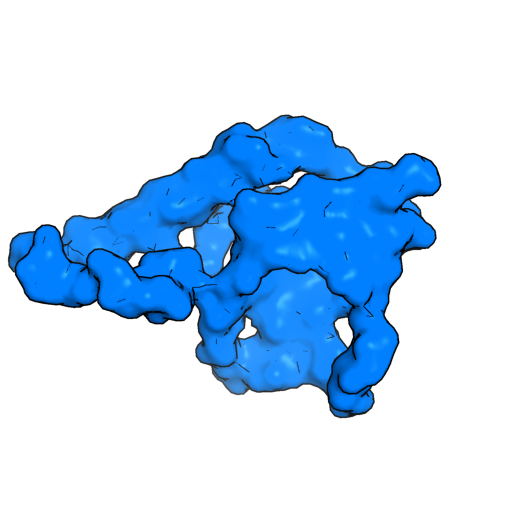39 C C . VAL A 1 105 ? -6.273 -2.536 -4.553 1.00 95.00 105 VAL A C 1
ATOM 741 O O . VAL A 1 105 ? -6.903 -2.408 -5.595 1.00 95.00 105 VAL A O 1
ATOM 744 N N . ALA A 1 106 ? -6.864 -2.803 -3.389 1.00 94.25 106 ALA A N 1
ATOM 745 C CA . ALA A 1 106 ? -8.299 -2.780 -3.155 1.00 94.25 106 ALA A CA 1
ATOM 746 C C . ALA A 1 106 ? -8.553 -2.339 -1.711 1.00 94.25 106 ALA A C 1
ATOM 748 O O . ALA A 1 106 ? -7.836 -2.769 -0.799 1.00 94.25 106 ALA A O 1
ATOM 749 N N . LEU A 1 107 ? -9.561 -1.494 -1.506 1.00 93.62 107 LEU A N 1
ATOM 750 C CA . LEU A 1 107 ? -9.930 -0.962 -0.199 1.00 93.62 107 LEU A CA 1
ATOM 751 C C . LEU A 1 107 ? -11.437 -0.720 -0.140 1.00 93.62 107 LEU A C 1
ATOM 753 O O . LEU A 1 107 ? -11.984 0.037 -0.935 1.00 93.62 107 LEU A O 1
ATOM 757 N N . GLU A 1 108 ? -12.087 -1.343 0.833 1.00 92.38 108 GLU A N 1
ATOM 758 C CA . GLU A 1 108 ? -13.520 -1.240 1.075 1.00 92.38 108 GLU A CA 1
ATOM 759 C C . GLU A 1 108 ? -13.770 -0.908 2.544 1.00 92.38 108 GLU A C 1
ATOM 761 O O . GLU A 1 108 ? -13.119 -1.449 3.445 1.00 92.38 108 GLU A O 1
ATOM 766 N N . VAL A 1 109 ? -14.734 -0.024 2.791 1.00 91.44 109 VAL A N 1
ATOM 767 C CA . VAL A 1 109 ? -15.195 0.322 4.137 1.00 91.44 109 VAL A CA 1
ATOM 768 C C . VAL A 1 109 ? -16.529 -0.372 4.358 1.00 91.44 109 VAL A C 1
ATOM 770 O O . VAL A 1 109 ? -17.434 -0.238 3.536 1.00 91.44 109 VAL A O 1
ATOM 773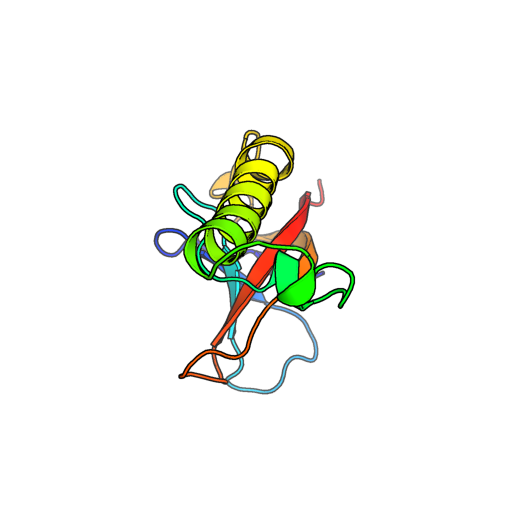 N N . ALA A 1 110 ? -16.650 -1.114 5.457 1.00 84.75 110 ALA A N 1
ATOM 774 C CA . ALA A 1 110 ? -17.929 -1.681 5.851 1.00 84.75 110 ALA A CA 1
ATOM 775 C C . ALA A 1 110 ? -18.949 -0.545 6.100 1.00 84.75 110 ALA A C 1
ATOM 777 O O . ALA A 1 110 ? -18.555 0.504 6.626 1.00 84.75 110 ALA A O 1
ATOM 778 N N . PRO A 1 111 ? -20.220 -0.731 5.700 1.00 63.62 111 PRO A N 1
ATOM 779 C CA . PRO A 1 111 ? -21.275 0.260 5.903 1.00 63.62 111 PRO A CA 1
ATOM 780 C C . PRO A 1 111 ? -21.476 0.634 7.377 1.00 63.62 111 PRO A C 1
ATOM 782 O O . PRO A 1 111 ? -21.336 -0.255 8.248 1.00 63.62 111 PRO A O 1
#

Radius of gyration: 14.56 Å; chains: 1; bounding box: 39×24×40 Å

Secondary structure (DSSP, 8-state):
-EEE---BTTEEEEE-TTPPTTPEEEEE-SS---SSHHHHSSS-S-GGGSSSHHHHHHHHHHHHHHHIIIIITT--TTTTTTSEEEEEEEE---S-TTEEEEEEEEEEE--

Sequence (111 aa):
TGVAGAVKGTLLPVTIEGMPAGVEVMLQIGPAINGTALRDATGLIGFDDFLNQIEYADASTELNNRVKADVLAGFDAAAAAGKTVTFTGAFAYGSNTAVLQVTPVALEVAP